Protein AF-A0A9R1B6C1-F1 (afdb_monomer_lite)

Organism: Triticum turgidum subsp. durum (NCBI:txid4567)

Radius of gyration: 16.7 Å; chains: 1; bounding box: 40×28×52 Å

Structure (mmCIF, N/CA/C/O backbone):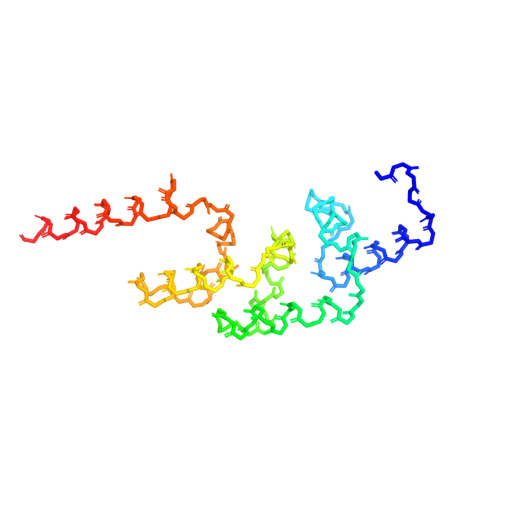
data_AF-A0A9R1B6C1-F1
#
_entry.id   AF-A0A9R1B6C1-F1
#
loop_
_atom_site.group_PDB
_atom_site.id
_atom_site.type_symbol
_atom_site.label_atom_id
_atom_site.label_alt_id
_atom_site.label_comp_id
_atom_site.label_asym_id
_atom_site.label_entity_id
_atom_site.label_seq_id
_atom_site.pdbx_PDB_ins_code
_atom_site.Cartn_x
_atom_site.Cartn_y
_atom_site.Cartn_z
_atom_site.occupancy
_atom_site.B_iso_or_equiv
_atom_site.auth_seq_id
_atom_site.auth_comp_id
_atom_site.auth_asym_id
_atom_site.auth_atom_id
_atom_site.pdbx_PDB_model_num
ATOM 1 N N . MET A 1 1 ? 4.476 11.757 -21.171 1.00 57.38 1 MET A N 1
ATOM 2 C CA . MET A 1 1 ? 4.770 10.398 -21.685 1.00 57.38 1 MET A CA 1
ATOM 3 C C . MET A 1 1 ? 5.200 10.391 -23.149 1.00 57.38 1 MET A C 1
ATOM 5 O O . MET A 1 1 ? 5.873 9.450 -23.530 1.00 57.38 1 MET A O 1
ATOM 9 N N . LEU A 1 2 ? 4.900 11.424 -23.948 1.00 59.62 2 LEU A N 1
ATOM 10 C CA . LEU A 1 2 ? 5.259 11.463 -25.376 1.00 59.62 2 LEU A CA 1
ATOM 11 C C . LEU A 1 2 ? 6.772 11.585 -25.663 1.00 59.62 2 LEU A C 1
ATOM 13 O O . LEU A 1 2 ? 7.191 11.365 -26.786 1.00 59.62 2 LEU A O 1
ATOM 17 N N . THR A 1 3 ? 7.594 11.888 -24.654 1.00 71.94 3 THR A N 1
ATOM 18 C CA . THR A 1 3 ? 9.061 12.008 -24.773 1.00 71.94 3 THR A CA 1
ATOM 19 C C . THR A 1 3 ? 9.823 10.784 -24.251 1.00 71.94 3 THR A C 1
ATOM 21 O O . THR A 1 3 ? 11.043 10.811 -24.128 1.00 71.94 3 THR A O 1
ATOM 24 N N . THR A 1 4 ? 9.124 9.717 -23.852 1.00 78.12 4 THR A N 1
ATOM 25 C CA . THR A 1 4 ? 9.755 8.543 -23.227 1.00 78.12 4 THR A CA 1
ATOM 26 C C . THR A 1 4 ? 10.234 7.552 -24.290 1.00 78.12 4 THR A C 1
ATOM 28 O O . THR A 1 4 ? 9.442 7.154 -25.137 1.00 78.12 4 THR A O 1
ATOM 31 N N . ASN A 1 5 ? 11.504 7.126 -24.218 1.00 86.69 5 ASN A N 1
ATOM 32 C CA . ASN A 1 5 ? 12.078 6.101 -25.105 1.00 86.69 5 ASN A CA 1
ATOM 33 C C . ASN A 1 5 ? 11.172 4.837 -25.140 1.00 86.69 5 ASN A C 1
ATOM 35 O O . ASN A 1 5 ? 10.792 4.352 -24.067 1.00 86.69 5 ASN A O 1
ATOM 39 N N . PRO A 1 6 ? 10.843 4.281 -26.326 1.00 89.25 6 PRO A N 1
ATOM 40 C CA . PRO A 1 6 ? 10.056 3.052 -26.470 1.00 89.25 6 PRO A CA 1
ATOM 41 C C . PRO A 1 6 ? 10.527 1.858 -25.623 1.00 89.25 6 PRO A C 1
ATOM 43 O O . PRO A 1 6 ? 9.694 1.115 -25.107 1.00 89.25 6 PRO A O 1
ATOM 46 N N . GLU A 1 7 ? 11.834 1.670 -25.429 1.00 90.25 7 GLU A N 1
ATOM 47 C CA . GLU A 1 7 ? 12.381 0.618 -24.557 1.00 90.25 7 GLU A CA 1
ATOM 48 C C . GLU A 1 7 ? 11.959 0.806 -23.106 1.00 90.25 7 GLU A C 1
ATOM 50 O O . GLU A 1 7 ? 11.525 -0.134 -22.441 1.00 90.25 7 GLU A O 1
ATOM 55 N N . ARG A 1 8 ? 11.999 2.051 -22.633 1.00 87.81 8 ARG A N 1
ATOM 56 C CA . ARG A 1 8 ? 11.548 2.403 -21.290 1.00 87.81 8 ARG A CA 1
ATOM 57 C C . ARG A 1 8 ? 10.048 2.195 -21.140 1.00 87.81 8 ARG A C 1
ATOM 59 O O . ARG A 1 8 ? 9.611 1.710 -20.103 1.00 87.81 8 ARG A O 1
ATOM 66 N N . VAL A 1 9 ? 9.260 2.495 -22.174 1.00 90.50 9 VAL A N 1
ATOM 67 C CA . VAL A 1 9 ? 7.821 2.188 -22.177 1.00 90.50 9 VAL A CA 1
ATOM 68 C C . VAL A 1 9 ? 7.587 0.678 -22.075 1.00 90.50 9 VAL A C 1
ATOM 70 O O . VAL A 1 9 ? 6.765 0.256 -21.265 1.00 90.50 9 VAL A O 1
ATOM 73 N N . ARG A 1 10 ? 8.337 -0.148 -22.818 1.00 92.44 10 ARG A N 1
ATOM 74 C CA . ARG A 1 10 ? 8.259 -1.617 -22.709 1.00 92.44 10 ARG A CA 1
ATOM 75 C C . ARG A 1 10 ? 8.619 -2.112 -21.307 1.00 92.44 10 ARG A C 1
ATOM 77 O O . ARG A 1 10 ? 7.887 -2.930 -20.757 1.00 92.44 10 ARG A O 1
ATOM 84 N N . ALA A 1 11 ? 9.679 -1.575 -20.704 1.00 92.38 11 ALA A N 1
ATOM 85 C CA . ALA A 1 11 ? 10.065 -1.909 -19.333 1.00 92.38 11 ALA A CA 1
ATOM 86 C C . ALA A 1 11 ? 8.979 -1.520 -18.314 1.00 92.38 11 ALA A C 1
ATOM 88 O O . ALA A 1 11 ? 8.653 -2.301 -17.422 1.00 92.38 11 ALA A O 1
ATOM 89 N N . MET A 1 12 ? 8.358 -0.347 -18.476 1.00 93.31 12 MET A N 1
ATOM 90 C CA . MET A 1 12 ? 7.240 0.091 -17.634 1.00 93.31 12 MET A CA 1
ATOM 91 C C . MET A 1 12 ? 6.022 -0.827 -17.770 1.00 93.31 12 MET A C 1
ATOM 93 O O . MET A 1 12 ? 5.393 -1.146 -16.765 1.00 93.31 12 MET A O 1
ATOM 97 N N . VAL A 1 13 ? 5.696 -1.254 -18.994 1.00 95.00 13 VAL A N 1
ATOM 98 C CA . VAL A 1 13 ? 4.609 -2.205 -19.265 1.00 95.00 13 VAL A CA 1
ATOM 99 C C . VAL A 1 13 ? 4.885 -3.539 -18.575 1.00 95.00 13 VAL A C 1
ATOM 101 O O . VAL A 1 13 ? 4.051 -3.984 -17.791 1.00 95.00 13 VAL A O 1
ATOM 104 N N . ALA A 1 14 ? 6.072 -4.119 -18.776 1.00 94.81 14 ALA A N 1
ATOM 105 C CA . ALA A 1 14 ? 6.458 -5.374 -18.132 1.00 94.81 14 ALA A CA 1
ATOM 106 C C . ALA A 1 14 ? 6.424 -5.261 -16.599 1.00 94.81 14 ALA A C 1
ATOM 108 O O . ALA A 1 14 ? 5.950 -6.158 -15.907 1.00 94.81 14 ALA A O 1
ATOM 109 N N . CYS A 1 15 ? 6.873 -4.131 -16.052 1.00 94.50 15 CYS A N 1
ATOM 110 C CA . CYS A 1 15 ? 6.829 -3.888 -14.619 1.00 94.50 15 CYS A CA 1
ATOM 111 C C . CYS A 1 15 ? 5.393 -3.766 -14.086 1.00 94.50 15 CYS A C 1
ATOM 113 O O . CYS A 1 15 ? 5.075 -4.382 -13.072 1.00 94.50 15 CYS A O 1
ATOM 115 N N . ALA A 1 16 ? 4.507 -3.041 -14.775 1.00 95.56 16 ALA A N 1
ATOM 116 C CA . ALA A 1 16 ? 3.096 -2.940 -14.401 1.00 95.56 16 ALA A CA 1
ATOM 117 C C . ALA A 1 16 ? 2.389 -4.309 -14.412 1.00 95.56 16 ALA A C 1
ATOM 119 O O . ALA A 1 16 ? 1.596 -4.598 -13.515 1.00 95.56 16 ALA A O 1
ATOM 120 N N . GLU A 1 17 ? 2.722 -5.171 -15.375 1.00 95.19 17 GLU A N 1
ATOM 121 C CA . GLU A 1 17 ? 2.221 -6.548 -15.436 1.00 95.19 17 GLU A CA 1
ATOM 122 C C . GLU A 1 17 ? 2.741 -7.399 -14.271 1.00 95.19 17 GLU A C 1
ATOM 124 O O . GLU A 1 17 ? 1.956 -8.113 -13.650 1.00 95.19 17 GLU A O 1
ATOM 129 N N . ARG A 1 18 ? 4.023 -7.265 -13.895 1.00 94.31 18 ARG A N 1
ATOM 130 C CA . ARG A 1 18 ? 4.589 -7.932 -12.705 1.00 94.31 18 ARG A CA 1
ATOM 131 C C . ARG A 1 18 ? 3.946 -7.483 -11.393 1.00 94.31 18 ARG A C 1
ATOM 133 O O . ARG A 1 18 ? 3.851 -8.278 -10.468 1.00 94.31 18 ARG A O 1
ATOM 140 N N . LEU A 1 19 ? 3.464 -6.241 -11.314 1.00 92.50 19 LEU A N 1
ATOM 141 C CA . LEU A 1 19 ? 2.647 -5.769 -10.185 1.00 92.50 19 LEU A CA 1
ATOM 142 C C . LEU A 1 19 ? 1.215 -6.347 -10.196 1.00 92.50 19 LEU A C 1
ATOM 144 O O . LEU A 1 19 ? 0.414 -6.023 -9.321 1.00 92.50 19 LEU A O 1
ATOM 148 N N . GLY A 1 20 ? 0.875 -7.184 -11.181 1.00 94.19 20 GLY A N 1
ATOM 149 C CA . GLY A 1 20 ? -0.412 -7.861 -11.303 1.00 94.19 20 GLY A CA 1
ATOM 150 C C . GLY A 1 20 ? -1.521 -7.008 -11.923 1.00 94.19 20 GLY A C 1
ATOM 151 O O . GLY A 1 20 ? -2.697 -7.350 -11.768 1.00 94.19 20 GLY A O 1
ATOM 152 N N . VAL A 1 21 ? -1.183 -5.892 -12.588 1.00 96.00 21 VAL A N 1
ATOM 153 C CA . VAL A 1 21 ? -2.158 -4.991 -13.225 1.00 96.00 21 VAL A CA 1
ATOM 154 C C . VAL A 1 21 ? -2.293 -5.332 -14.718 1.00 96.00 21 VAL A C 1
ATOM 156 O O . VAL A 1 21 ? -1.353 -5.089 -15.477 1.00 96.00 21 VAL A O 1
ATOM 159 N N . PRO A 1 22 ? -3.447 -5.852 -15.183 1.00 94.12 22 PRO A N 1
ATOM 160 C CA . PRO A 1 22 ? -3.643 -6.200 -16.592 1.00 94.12 22 PRO A CA 1
ATOM 161 C C . PRO A 1 22 ? -3.671 -4.967 -17.503 1.00 94.12 22 PRO A C 1
ATOM 163 O O . PRO A 1 22 ? -4.231 -3.937 -17.128 1.00 94.12 22 PRO A O 1
ATOM 166 N N . ARG A 1 23 ? -3.172 -5.092 -18.743 1.00 93.75 23 ARG A N 1
ATOM 167 C CA . ARG A 1 23 ? -3.146 -3.996 -19.740 1.00 93.75 23 ARG A CA 1
ATOM 168 C C . ARG A 1 23 ? -4.518 -3.383 -20.033 1.00 93.75 23 ARG A C 1
ATOM 170 O O . ARG A 1 23 ? -4.611 -2.182 -20.260 1.00 93.75 23 ARG A O 1
ATOM 177 N N . GLY A 1 24 ? -5.570 -4.203 -20.018 1.00 93.31 24 GLY A N 1
ATOM 178 C CA . GLY A 1 24 ? -6.950 -3.769 -20.261 1.00 93.31 24 GLY A CA 1
ATOM 179 C C . GLY A 1 24 ? -7.641 -3.125 -19.055 1.00 93.31 24 GLY A C 1
ATOM 180 O O . GLY A 1 24 ? -8.759 -2.637 -19.185 1.00 93.31 24 GLY A O 1
ATOM 181 N N . ALA A 1 25 ? -7.016 -3.117 -17.874 1.00 92.88 25 ALA A N 1
ATOM 182 C CA . ALA A 1 25 ? -7.624 -2.538 -16.683 1.00 92.88 25 ALA A CA 1
ATOM 183 C C . ALA A 1 25 ? -7.523 -1.005 -16.703 1.00 92.88 25 ALA A C 1
ATOM 185 O O . ALA A 1 25 ? -6.469 -0.447 -17.010 1.00 92.88 25 ALA A O 1
ATOM 186 N N . GLY A 1 26 ? -8.564 -0.306 -16.235 1.00 92.94 26 GLY A N 1
ATOM 187 C CA . GLY A 1 26 ? -8.508 1.153 -16.042 1.00 92.94 26 GLY A CA 1
ATOM 188 C C . GLY A 1 26 ? -7.357 1.601 -15.123 1.00 92.94 26 GLY A C 1
ATOM 189 O O . GLY A 1 26 ? -6.825 2.702 -15.261 1.00 92.94 26 GLY A O 1
ATOM 190 N N . MET A 1 27 ? -6.899 0.711 -14.235 1.00 94.88 27 MET A N 1
ATOM 191 C CA . MET A 1 27 ? -5.765 0.944 -13.338 1.00 94.88 27 MET A CA 1
ATOM 192 C C . MET A 1 27 ? -4.397 0.919 -14.042 1.00 94.88 27 MET A C 1
ATOM 194 O O . MET A 1 27 ? -3.410 1.403 -13.486 1.00 94.88 27 MET A O 1
ATOM 198 N N . PHE A 1 28 ? -4.309 0.408 -15.275 1.00 95.94 28 PHE A N 1
ATOM 199 C CA . PHE A 1 28 ? -3.036 0.206 -15.967 1.00 95.94 28 PHE A CA 1
ATOM 200 C C . PHE A 1 28 ? -2.267 1.512 -16.184 1.00 95.94 28 PHE A C 1
ATOM 202 O O . PHE A 1 28 ? -1.065 1.585 -15.930 1.00 95.94 28 PHE A O 1
ATOM 209 N N . ARG A 1 29 ? -2.962 2.602 -16.533 1.00 94.75 29 ARG A N 1
ATOM 210 C CA . ARG A 1 29 ? -2.346 3.936 -16.629 1.00 94.75 29 ARG A CA 1
ATOM 211 C C . ARG A 1 29 ? -1.711 4.372 -15.305 1.00 94.75 29 ARG A C 1
ATOM 213 O O . ARG A 1 29 ? -0.633 4.968 -15.314 1.00 94.75 29 ARG A O 1
ATOM 220 N N . HIS A 1 30 ? -2.362 4.101 -14.175 1.00 94.88 30 HIS A N 1
ATOM 221 C CA . HIS A 1 30 ? -1.825 4.438 -12.856 1.00 94.88 30 HIS A CA 1
ATOM 222 C C . HIS A 1 30 ? -0.614 3.574 -12.506 1.00 94.88 30 HIS A C 1
ATOM 224 O O . HIS A 1 30 ? 0.349 4.100 -11.953 1.00 94.88 30 HIS A O 1
ATOM 230 N N . ALA A 1 31 ? -0.620 2.295 -12.889 1.00 96.44 31 ALA A N 1
ATOM 231 C CA . ALA A 1 31 ? 0.533 1.411 -12.739 1.00 96.44 31 ALA A CA 1
ATOM 232 C C . ALA A 1 31 ? 1.736 1.918 -13.542 1.00 96.44 31 ALA A C 1
ATOM 234 O O . ALA A 1 31 ? 2.807 2.116 -12.971 1.00 96.44 31 ALA A O 1
ATOM 235 N N . LEU A 1 32 ? 1.540 2.259 -14.822 1.00 95.31 32 LEU A N 1
ATOM 236 C CA . LEU A 1 32 ? 2.588 2.854 -15.656 1.00 95.31 32 LEU A CA 1
ATOM 237 C C . LEU A 1 32 ? 3.154 4.130 -15.023 1.00 95.31 32 LEU A C 1
ATOM 239 O O . LEU A 1 32 ? 4.366 4.310 -14.961 1.00 95.31 32 LEU A O 1
ATOM 243 N N . GLN A 1 33 ? 2.294 5.017 -14.514 1.00 93.25 33 GLN A N 1
ATOM 244 C CA . GLN A 1 33 ? 2.742 6.233 -13.831 1.00 93.25 33 GLN A CA 1
ATOM 245 C C . GLN A 1 33 ? 3.475 5.957 -12.511 1.00 93.25 33 GLN A C 1
ATOM 247 O O . GLN A 1 33 ? 4.363 6.727 -12.150 1.00 93.25 33 GLN A O 1
ATOM 252 N N . ALA A 1 34 ? 3.096 4.908 -11.780 1.00 94.94 34 ALA A N 1
ATOM 253 C CA . ALA A 1 34 ? 3.727 4.525 -10.522 1.00 94.94 34 ALA A CA 1
ATOM 254 C C . ALA A 1 34 ? 5.168 4.051 -10.718 1.00 94.94 34 ALA A C 1
ATOM 256 O O . ALA A 1 34 ? 6.041 4.423 -9.935 1.00 94.94 34 ALA A O 1
ATOM 257 N N . VAL A 1 35 ? 5.417 3.296 -11.788 1.00 95.12 35 VAL A N 1
ATOM 258 C CA . VAL A 1 35 ? 6.728 2.694 -12.070 1.00 95.12 35 VAL A CA 1
ATOM 259 C C . VAL A 1 35 ? 7.592 3.534 -13.006 1.00 95.12 35 VAL A C 1
ATOM 261 O O . VAL A 1 35 ? 8.785 3.283 -13.115 1.00 95.12 35 VAL A O 1
ATOM 264 N N . ALA A 1 36 ? 7.022 4.564 -13.646 1.00 91.06 36 ALA A N 1
ATOM 265 C CA . ALA A 1 36 ? 7.673 5.336 -14.703 1.00 91.06 36 ALA A CA 1
ATOM 266 C C . ALA A 1 36 ? 9.098 5.791 -14.370 1.00 91.06 36 ALA A C 1
ATOM 268 O O . ALA A 1 36 ? 9.916 5.848 -15.273 1.00 91.06 36 ALA A O 1
ATOM 269 N N . PHE A 1 37 ? 9.400 6.134 -13.116 1.00 84.94 37 PHE A N 1
ATOM 270 C CA . PHE A 1 37 ? 10.695 6.690 -12.696 1.00 84.94 37 PHE A CA 1
ATOM 271 C C . PHE A 1 37 ? 11.399 5.856 -11.617 1.00 84.94 37 PHE A C 1
ATOM 273 O O . PHE A 1 37 ? 12.274 6.365 -10.914 1.00 84.94 37 PHE A O 1
ATOM 280 N N . LEU A 1 38 ? 11.005 4.593 -11.457 1.00 90.19 38 LEU A N 1
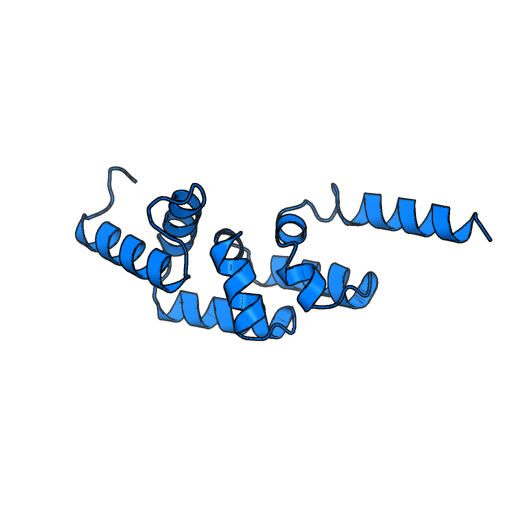ATOM 281 C CA . LEU A 1 38 ? 11.588 3.688 -10.474 1.00 90.19 38 LEU A CA 1
ATOM 282 C C . LEU A 1 38 ? 12.383 2.592 -11.183 1.00 90.19 38 LEU A C 1
ATOM 284 O O . LEU A 1 38 ? 11.949 2.067 -12.204 1.00 90.19 38 LEU A O 1
ATOM 288 N N . THR A 1 39 ? 13.550 2.266 -10.633 1.00 91.88 39 THR A N 1
ATOM 289 C CA . THR A 1 39 ? 14.281 1.047 -10.998 1.00 91.88 39 THR A CA 1
ATOM 290 C C . THR A 1 39 ? 13.663 -0.145 -10.269 1.00 91.88 39 THR A C 1
ATOM 292 O O . THR A 1 39 ? 12.912 0.046 -9.307 1.00 91.88 39 THR A O 1
ATOM 295 N N . GLU A 1 40 ? 13.971 -1.367 -10.694 1.00 90.25 40 GLU A N 1
ATOM 296 C CA . GLU A 1 40 ? 13.435 -2.572 -10.051 1.00 90.25 40 GLU A CA 1
ATOM 297 C C . GLU A 1 40 ? 13.836 -2.652 -8.572 1.00 90.25 40 GLU A C 1
ATOM 299 O O . GLU A 1 40 ? 12.990 -2.932 -7.723 1.00 90.25 40 GLU A O 1
ATOM 304 N N . GLU A 1 41 ? 15.063 -2.254 -8.231 1.00 94.19 41 GLU A N 1
ATOM 305 C CA . GLU A 1 41 ? 15.562 -2.210 -6.851 1.00 94.19 41 GLU A CA 1
ATOM 306 C C . GLU A 1 41 ? 14.787 -1.188 -6.014 1.00 94.19 41 GLU A C 1
ATOM 308 O O . GLU A 1 41 ? 14.430 -1.444 -4.865 1.00 94.19 41 GLU A O 1
ATOM 313 N N . LYS A 1 42 ? 14.468 -0.020 -6.594 1.00 95.12 42 LYS A N 1
ATOM 314 C CA . LYS A 1 42 ? 13.649 0.996 -5.916 1.00 95.12 42 LYS A CA 1
ATOM 315 C C . LYS A 1 42 ? 12.220 0.519 -5.703 1.00 95.12 42 LYS A C 1
ATOM 317 O O . LYS A 1 42 ? 11.606 0.918 -4.716 1.00 95.12 42 LYS A O 1
ATOM 322 N N . ILE A 1 43 ? 11.677 -0.277 -6.621 1.00 94.38 43 ILE A N 1
ATOM 323 C CA . ILE A 1 43 ? 10.348 -0.868 -6.463 1.00 94.38 43 ILE A CA 1
ATOM 324 C C . ILE A 1 43 ? 10.389 -1.895 -5.336 1.00 94.38 43 ILE A C 1
ATOM 326 O O . ILE A 1 43 ? 9.624 -1.739 -4.391 1.00 94.38 43 ILE A O 1
ATOM 330 N N . ALA A 1 44 ? 11.319 -2.852 -5.373 1.00 94.81 44 ALA A N 1
ATOM 331 C CA . ALA A 1 44 ? 11.488 -3.861 -4.326 1.00 94.81 44 ALA A CA 1
ATOM 332 C C . ALA A 1 44 ? 11.652 -3.222 -2.936 1.00 94.81 44 ALA A C 1
ATOM 334 O O . ALA A 1 44 ? 10.871 -3.496 -2.031 1.00 94.81 44 ALA A O 1
ATOM 335 N N . ALA A 1 45 ? 12.549 -2.240 -2.799 1.00 96.94 45 ALA A N 1
ATOM 336 C CA . ALA A 1 45 ? 12.755 -1.536 -1.533 1.00 96.94 45 ALA A CA 1
ATOM 337 C C . ALA A 1 45 ? 11.506 -0.776 -1.040 1.00 96.94 45 ALA A C 1
ATOM 339 O O . ALA A 1 45 ? 11.299 -0.624 0.167 1.00 96.94 45 ALA A O 1
ATOM 340 N N . ARG A 1 46 ? 10.666 -0.259 -1.950 1.00 96.12 46 ARG A N 1
ATOM 341 C CA . ARG A 1 46 ? 9.387 0.375 -1.580 1.00 96.12 46 ARG A CA 1
ATOM 342 C C . ARG A 1 46 ? 8.334 -0.658 -1.188 1.00 96.12 46 ARG A C 1
ATOM 344 O O . ARG A 1 46 ? 7.547 -0.369 -0.293 1.00 96.12 46 ARG A O 1
ATOM 351 N N . LEU A 1 47 ? 8.325 -1.826 -1.827 1.00 95.81 47 LEU A N 1
ATOM 352 C CA . LEU A 1 47 ? 7.438 -2.934 -1.479 1.00 95.81 47 LEU A CA 1
ATOM 353 C C . LEU A 1 47 ? 7.748 -3.483 -0.092 1.00 95.81 47 LEU A C 1
ATOM 355 O O . LEU A 1 47 ? 6.843 -3.550 0.735 1.00 95.81 47 LEU A O 1
ATOM 359 N N . ASP A 1 48 ? 9.016 -3.762 0.194 1.00 97.69 48 ASP A N 1
ATOM 360 C CA . ASP A 1 48 ? 9.443 -4.223 1.516 1.00 97.69 48 ASP A CA 1
ATOM 361 C C . ASP A 1 48 ? 9.097 -3.197 2.592 1.00 97.69 48 ASP A C 1
ATOM 363 O O . ASP A 1 48 ? 8.553 -3.532 3.644 1.00 97.69 48 ASP A O 1
ATOM 367 N N . TYR A 1 49 ? 9.332 -1.914 2.305 1.00 98.19 49 TYR A N 1
ATOM 368 C CA . TYR A 1 49 ? 8.952 -0.849 3.221 1.00 98.19 49 TYR A CA 1
ATOM 369 C C . TYR A 1 49 ? 7.438 -0.809 3.479 1.00 98.19 49 TYR A C 1
ATOM 371 O O . TYR A 1 49 ? 7.030 -0.659 4.628 1.00 98.19 49 TYR A O 1
ATOM 379 N N . LEU A 1 50 ? 6.604 -0.949 2.443 1.00 97.50 50 LEU A N 1
ATOM 380 C CA . LEU A 1 50 ? 5.145 -0.987 2.584 1.00 97.50 50 LEU A CA 1
ATOM 381 C C . LEU A 1 50 ? 4.691 -2.179 3.426 1.00 97.50 50 LEU A C 1
ATOM 383 O O . LEU A 1 50 ? 3.929 -1.984 4.371 1.00 97.50 50 LEU A O 1
ATOM 387 N N . LYS A 1 51 ? 5.193 -3.379 3.117 1.00 98.12 51 LYS A N 1
ATOM 388 C CA . LYS A 1 51 ? 4.885 -4.605 3.862 1.00 98.12 51 LYS A CA 1
ATOM 389 C C . LYS A 1 51 ? 5.209 -4.446 5.342 1.00 98.12 51 LYS A C 1
ATOM 391 O O . LYS A 1 51 ? 4.336 -4.645 6.177 1.00 98.12 51 LYS A O 1
ATOM 396 N N . ASN A 1 52 ? 6.418 -3.981 5.655 1.00 98.25 52 ASN A N 1
ATOM 397 C CA . ASN A 1 52 ? 6.857 -3.786 7.036 1.00 98.25 52 ASN A CA 1
ATOM 398 C C . ASN A 1 52 ? 6.073 -2.680 7.753 1.00 98.25 52 ASN A C 1
ATOM 400 O O . ASN A 1 52 ? 5.764 -2.807 8.931 1.00 98.25 52 ASN A O 1
ATOM 404 N N . THR A 1 53 ? 5.736 -1.594 7.051 1.00 98.25 53 THR A N 1
ATOM 405 C CA . THR A 1 53 ? 5.037 -0.445 7.648 1.00 98.25 53 THR A CA 1
ATOM 406 C C . THR A 1 53 ? 3.591 -0.773 8.002 1.00 98.25 53 THR A C 1
ATOM 408 O O . THR A 1 53 ? 3.098 -0.275 9.008 1.00 98.25 53 THR A O 1
ATOM 411 N N . PHE A 1 54 ? 2.902 -1.573 7.185 1.00 97.81 54 PHE A N 1
ATOM 412 C CA . PHE A 1 54 ? 1.487 -1.905 7.386 1.00 97.81 54 PHE A CA 1
ATOM 413 C C . PHE A 1 54 ? 1.254 -3.314 7.941 1.00 97.81 54 PHE A C 1
ATOM 415 O O . PHE A 1 54 ? 0.109 -3.656 8.209 1.00 97.81 54 PHE A O 1
ATOM 422 N N . GLY A 1 55 ? 2.302 -4.125 8.108 1.00 97.44 55 GLY A N 1
ATOM 423 C CA . GLY A 1 55 ? 2.179 -5.516 8.546 1.00 97.44 55 GLY A CA 1
ATOM 424 C C . GLY A 1 55 ? 1.532 -6.429 7.501 1.00 97.44 55 GLY A C 1
ATOM 425 O O . GLY A 1 55 ? 0.855 -7.382 7.866 1.00 97.44 55 GLY A O 1
ATOM 426 N N . TRP A 1 56 ? 1.696 -6.131 6.208 1.00 98.06 56 TRP A N 1
ATOM 427 C CA . TRP A 1 56 ? 1.088 -6.923 5.136 1.00 98.06 56 TRP A CA 1
ATOM 428 C C . TRP A 1 56 ? 1.911 -8.154 4.763 1.00 98.06 56 TRP A C 1
ATOM 430 O O . TRP A 1 56 ? 3.120 -8.080 4.526 1.00 98.06 56 TRP A O 1
ATOM 440 N N . SER A 1 57 ? 1.202 -9.262 4.573 1.00 97.81 57 SER A N 1
ATOM 441 C CA . SER A 1 57 ? 1.648 -10.421 3.804 1.00 97.81 57 SER A CA 1
ATOM 442 C C . SER A 1 57 ? 1.862 -10.079 2.322 1.00 97.81 57 SER A C 1
ATOM 444 O O . SER A 1 57 ? 1.405 -9.051 1.811 1.00 97.81 57 SER A O 1
ATOM 446 N N . ASP A 1 58 ? 2.522 -10.976 1.585 1.00 96.38 58 ASP A N 1
ATOM 447 C CA . ASP A 1 58 ? 2.688 -10.837 0.132 1.00 96.38 58 ASP A CA 1
ATOM 448 C C . ASP A 1 58 ? 1.352 -10.794 -0.622 1.00 96.38 58 ASP A C 1
ATOM 450 O O . ASP A 1 58 ? 1.198 -10.033 -1.581 1.00 96.38 58 ASP A O 1
ATOM 454 N N . ALA A 1 59 ? 0.361 -11.562 -0.163 1.00 97.00 59 ALA A N 1
ATOM 455 C CA . ALA A 1 59 ? -0.973 -11.573 -0.754 1.00 97.00 59 ALA A CA 1
ATOM 456 C C . ALA A 1 59 ? -1.674 -10.215 -0.585 1.00 97.00 59 ALA A C 1
ATOM 458 O O . ALA A 1 59 ? -2.212 -9.664 -1.546 1.00 97.00 59 ALA A O 1
ATOM 459 N N . GLU A 1 60 ? -1.619 -9.634 0.613 1.00 98.06 60 GLU A N 1
ATOM 460 C CA . GLU A 1 60 ? -2.212 -8.325 0.905 1.00 98.06 60 GLU A CA 1
ATOM 461 C C . GLU A 1 60 ? -1.506 -7.195 0.154 1.00 98.06 60 GLU A C 1
ATOM 463 O O . GLU A 1 60 ? -2.166 -6.350 -0.457 1.00 98.06 60 GLU A O 1
ATOM 468 N N . ALA A 1 61 ? -0.171 -7.209 0.117 1.00 97.06 61 ALA A N 1
ATOM 469 C CA . ALA A 1 61 ? 0.595 -6.252 -0.672 1.00 97.06 61 ALA A CA 1
ATOM 470 C C . ALA A 1 61 ? 0.229 -6.344 -2.163 1.00 97.06 61 ALA A C 1
ATOM 472 O O . ALA A 1 61 ? 0.024 -5.316 -2.812 1.00 97.06 61 ALA A O 1
ATOM 473 N N . SER A 1 62 ? 0.062 -7.558 -2.699 1.00 95.94 62 SER A N 1
ATOM 474 C CA . SER A 1 62 ? -0.381 -7.771 -4.080 1.00 95.94 62 SER A CA 1
ATOM 475 C C . SER A 1 62 ? -1.748 -7.133 -4.354 1.00 95.94 62 SER A C 1
ATOM 477 O O . SER A 1 62 ? -1.905 -6.424 -5.350 1.00 95.94 62 SER A O 1
ATOM 479 N N . ILE A 1 63 ? -2.726 -7.293 -3.453 1.00 97.06 63 ILE A N 1
ATOM 480 C CA . ILE A 1 63 ? -4.052 -6.663 -3.587 1.00 97.06 63 ILE A CA 1
ATOM 481 C C . ILE A 1 63 ? -3.915 -5.143 -3.718 1.00 97.06 63 ILE A C 1
ATOM 483 O O . ILE A 1 63 ? -4.486 -4.544 -4.638 1.00 97.06 63 ILE A O 1
ATOM 487 N N . VAL A 1 64 ? -3.118 -4.521 -2.846 1.00 97.69 64 VAL A N 1
ATOM 488 C CA . VAL A 1 64 ? -2.908 -3.067 -2.844 1.00 97.69 64 VAL A CA 1
ATOM 489 C C . VAL A 1 64 ? -2.237 -2.601 -4.133 1.00 97.69 64 VAL A C 1
ATOM 491 O O . VAL A 1 64 ? -2.658 -1.602 -4.709 1.00 97.69 64 VAL A O 1
ATOM 494 N N . LEU A 1 65 ? -1.226 -3.309 -4.634 1.00 95.69 65 LEU A N 1
ATOM 495 C CA . LEU A 1 65 ? -0.524 -2.915 -5.863 1.00 95.69 65 LEU A CA 1
ATOM 496 C C . LEU A 1 65 ? -1.410 -3.030 -7.098 1.00 95.69 65 LEU A C 1
ATOM 498 O O . LEU A 1 65 ? -1.348 -2.176 -7.984 1.00 95.69 65 LEU A O 1
ATOM 502 N N . ARG A 1 66 ? -2.271 -4.049 -7.133 1.00 95.62 66 ARG A N 1
ATOM 503 C CA . ARG A 1 66 ? -3.197 -4.281 -8.244 1.00 95.62 66 ARG A CA 1
ATOM 504 C C . ARG A 1 66 ? -4.291 -3.222 -8.332 1.00 95.62 66 ARG A C 1
ATOM 506 O O . ARG A 1 66 ? -4.736 -2.877 -9.425 1.00 95.62 66 ARG A O 1
ATOM 513 N N . THR A 1 67 ? -4.726 -2.707 -7.186 1.00 95.69 67 THR A N 1
ATOM 514 C CA . THR A 1 67 ? -5.891 -1.815 -7.078 1.00 95.69 67 THR A CA 1
ATOM 515 C C . THR A 1 67 ? -5.518 -0.358 -6.788 1.00 95.69 67 THR A C 1
ATOM 517 O O . THR A 1 67 ? -6.302 0.545 -7.068 1.00 95.69 67 THR A O 1
ATOM 520 N N . TYR A 1 68 ? -4.315 -0.098 -6.276 1.00 96.69 68 TYR A N 1
ATOM 521 C CA . TYR A 1 68 ? -3.790 1.234 -5.986 1.00 96.69 68 TYR A CA 1
ATOM 522 C C . TYR A 1 68 ? -2.253 1.303 -6.141 1.00 96.69 68 TYR A C 1
ATOM 524 O O . TYR A 1 68 ? -1.528 1.624 -5.195 1.00 96.69 68 TYR A O 1
ATOM 532 N N . PRO A 1 69 ? -1.714 1.103 -7.360 1.00 95.94 69 PRO A N 1
ATOM 533 C CA . PRO A 1 69 ? -0.270 1.127 -7.617 1.00 95.94 69 PRO A CA 1
ATOM 534 C C . PRO A 1 69 ? 0.380 2.479 -7.285 1.00 95.94 69 PRO A C 1
ATOM 536 O O . PRO A 1 69 ? 1.566 2.550 -6.967 1.00 95.94 69 PRO A O 1
ATOM 539 N N . SER A 1 70 ? -0.397 3.569 -7.284 1.00 95.25 70 SER A N 1
ATOM 540 C CA . SER A 1 70 ? 0.060 4.897 -6.856 1.00 95.25 70 SER A CA 1
ATOM 541 C C . SER A 1 70 ? 0.568 4.937 -5.408 1.00 95.25 70 SER A C 1
ATOM 543 O O . SER A 1 70 ? 1.268 5.890 -5.059 1.00 95.25 70 SER A O 1
ATOM 545 N N . VAL A 1 71 ? 0.283 3.925 -4.574 1.00 96.50 71 VAL A N 1
ATOM 546 C CA . VAL A 1 71 ? 0.893 3.788 -3.241 1.00 96.50 71 VAL A CA 1
ATOM 547 C C . VAL A 1 71 ? 2.420 3.805 -3.313 1.00 96.50 71 VAL A C 1
ATOM 549 O O . VAL A 1 71 ? 3.061 4.443 -2.479 1.00 96.50 71 VAL A O 1
ATOM 552 N N . LEU A 1 72 ? 2.995 3.230 -4.378 1.00 95.75 72 LEU A N 1
ATOM 553 C CA . LEU A 1 72 ? 4.435 3.210 -4.616 1.00 95.75 72 LEU A CA 1
ATOM 554 C C . LEU A 1 72 ? 5.021 4.605 -4.769 1.00 95.75 72 LEU A C 1
ATOM 556 O O . LEU A 1 72 ? 6.226 4.742 -4.659 1.00 95.75 72 LEU A O 1
ATOM 560 N N . ARG A 1 73 ? 4.225 5.647 -5.030 1.00 93.62 73 ARG A N 1
ATOM 561 C CA . ARG A 1 73 ? 4.716 7.022 -5.203 1.00 93.62 73 ARG A CA 1
ATOM 562 C C . ARG A 1 73 ? 4.734 7.831 -3.909 1.00 93.62 73 ARG A C 1
ATOM 564 O O . ARG A 1 73 ? 5.310 8.916 -3.909 1.00 93.62 73 ARG A O 1
ATOM 571 N N . LYS A 1 74 ? 4.116 7.345 -2.830 1.00 94.56 74 LYS A N 1
ATOM 572 C CA . LYS A 1 74 ? 4.084 8.058 -1.547 1.00 94.56 74 LYS A CA 1
ATOM 573 C C . LYS A 1 74 ? 5.472 8.089 -0.906 1.00 94.56 74 LYS A C 1
ATOM 575 O O . LYS A 1 74 ? 6.280 7.182 -1.106 1.00 94.56 74 LYS A O 1
ATOM 580 N N . SER A 1 75 ? 5.754 9.150 -0.152 1.00 95.31 75 SER A N 1
ATOM 581 C CA . SER A 1 75 ? 6.967 9.216 0.665 1.00 95.31 75 SER A CA 1
ATOM 582 C C . SER A 1 75 ? 6.881 8.216 1.819 1.00 95.31 75 SER A C 1
ATOM 584 O O . SER A 1 75 ? 5.786 7.885 2.280 1.00 95.31 75 SER A O 1
ATOM 586 N N . LYS A 1 76 ? 8.042 7.759 2.305 1.00 97.06 76 LYS A N 1
ATOM 587 C CA . LYS A 1 76 ? 8.124 6.876 3.477 1.00 97.06 76 LYS A CA 1
ATOM 588 C C . LYS A 1 76 ? 7.432 7.500 4.692 1.00 97.06 76 LYS A C 1
ATOM 590 O O . LYS A 1 76 ? 6.582 6.869 5.300 1.00 97.06 76 LYS A O 1
ATOM 595 N N . GLU A 1 77 ? 7.704 8.775 4.953 1.00 97.31 77 GLU A N 1
ATOM 596 C CA . GLU A 1 77 ? 7.064 9.545 6.024 1.00 97.31 77 GLU A CA 1
ATOM 597 C C . GLU A 1 77 ? 5.531 9.575 5.902 1.00 97.31 77 GLU A C 1
ATOM 599 O O . GLU A 1 77 ? 4.826 9.280 6.862 1.00 97.31 77 GLU A O 1
ATOM 604 N N . SER A 1 78 ? 4.992 9.829 4.700 1.00 96.44 78 SER A N 1
ATOM 605 C CA . SER A 1 78 ? 3.537 9.838 4.498 1.00 96.44 78 SER A CA 1
ATOM 606 C C . SER A 1 78 ? 2.901 8.471 4.751 1.00 96.44 78 SER A C 1
ATOM 608 O O . SER A 1 78 ? 1.777 8.403 5.246 1.00 96.44 78 SER A O 1
ATOM 610 N N . LEU A 1 79 ? 3.588 7.386 4.390 1.00 97.62 79 LEU A N 1
ATOM 611 C CA . LEU A 1 79 ? 3.128 6.021 4.645 1.00 97.62 79 LEU A CA 1
ATOM 612 C C . LEU A 1 79 ? 3.191 5.683 6.135 1.00 97.62 79 LEU A C 1
ATOM 614 O O . LEU A 1 79 ? 2.229 5.126 6.657 1.00 97.62 79 LEU A O 1
ATOM 618 N N . LYS A 1 80 ? 4.269 6.085 6.816 1.00 98.06 80 LYS A N 1
ATOM 619 C CA . LYS A 1 80 ? 4.443 5.902 8.257 1.00 98.06 80 LYS A CA 1
ATOM 620 C C . LYS A 1 80 ? 3.318 6.571 9.047 1.00 98.06 80 LYS A C 1
ATOM 622 O O . LYS A 1 80 ? 2.607 5.873 9.757 1.00 98.06 80 LYS A O 1
ATOM 627 N N . HIS A 1 81 ? 3.061 7.863 8.822 1.00 97.50 81 HIS A N 1
ATOM 628 C CA . HIS A 1 81 ? 1.980 8.584 9.516 1.00 97.50 81 HIS A CA 1
ATOM 629 C C . HIS A 1 81 ? 0.594 7.971 9.262 1.00 97.50 81 HIS A C 1
ATOM 631 O O . HIS A 1 81 ? -0.279 7.988 10.127 1.00 97.50 81 HIS A O 1
ATOM 637 N N . ARG A 1 82 ? 0.365 7.421 8.062 1.00 97.75 82 ARG A N 1
ATOM 638 C CA . ARG A 1 82 ? -0.886 6.720 7.738 1.00 97.75 82 ARG A CA 1
ATOM 639 C C . ARG A 1 82 ? -1.013 5.404 8.481 1.00 97.75 82 ARG A C 1
ATOM 641 O O . ARG A 1 82 ? -2.118 5.087 8.902 1.00 97.75 82 ARG A O 1
ATOM 648 N N . SER A 1 83 ? 0.074 4.649 8.598 1.00 97.94 83 SER A N 1
ATOM 649 C CA . SER A 1 83 ? 0.078 3.399 9.352 1.00 97.94 83 SER A CA 1
ATOM 650 C C . SER A 1 83 ? -0.128 3.656 10.840 1.00 97.94 83 SER A C 1
ATOM 652 O O . SER A 1 83 ? -1.053 3.098 11.413 1.00 97.94 83 SER A O 1
ATOM 654 N N . GLU A 1 84 ? 0.619 4.588 11.436 1.00 98.25 84 GLU A N 1
ATOM 655 C CA . GLU A 1 84 ? 0.463 4.956 12.851 1.00 98.25 84 GLU A CA 1
ATOM 656 C C . GLU A 1 84 ? -0.979 5.354 13.178 1.00 98.25 84 GLU A C 1
ATOM 658 O O . GLU A 1 84 ? -1.544 4.912 14.172 1.00 98.25 84 GLU A O 1
ATOM 663 N N . PHE A 1 85 ? -1.620 6.124 12.301 1.00 98.44 85 PHE A N 1
ATOM 664 C CA . PHE A 1 85 ? -3.022 6.468 12.484 1.00 98.44 85 PHE A CA 1
ATOM 665 C C . PHE A 1 85 ? -3.961 5.270 12.271 1.00 98.44 85 PHE A C 1
ATOM 667 O O . PHE A 1 85 ? -4.744 4.933 13.148 1.00 98.44 85 PHE A O 1
ATOM 674 N N . LEU A 1 86 ? -3.924 4.624 11.101 1.00 98.19 86 LEU A N 1
ATOM 675 C CA . LEU A 1 86 ? -4.919 3.608 10.736 1.00 98.19 86 LEU A CA 1
ATOM 676 C C . LEU A 1 86 ? -4.766 2.312 11.538 1.00 98.19 86 LEU A C 1
ATOM 678 O O . LEU A 1 86 ? -5.772 1.707 11.891 1.00 98.19 86 LEU A O 1
ATOM 682 N N . VAL A 1 87 ? -3.532 1.889 11.798 1.00 97.75 87 VAL A N 1
ATOM 683 C CA . VAL A 1 87 ? -3.223 0.653 12.519 1.00 97.75 87 VAL A CA 1
ATOM 684 C C . VAL A 1 87 ? -3.169 0.933 14.014 1.00 97.75 87 VAL A C 1
ATOM 686 O O . VAL A 1 87 ? -3.938 0.339 14.759 1.00 97.75 87 VAL A O 1
ATOM 689 N N . SER A 1 88 ? -2.316 1.857 14.466 1.00 97.06 88 SER A N 1
ATOM 690 C CA . SER A 1 88 ? -2.075 2.025 15.906 1.00 97.06 88 SER A CA 1
ATOM 691 C C . SER A 1 88 ? -3.161 2.832 16.623 1.00 97.06 88 SER A C 1
ATOM 693 O O . SER A 1 88 ? -3.564 2.454 17.716 1.00 97.06 88 SER A O 1
ATOM 695 N N . GLU A 1 89 ? -3.640 3.939 16.045 1.00 97.31 89 GLU A N 1
ATOM 696 C CA . GLU A 1 89 ? -4.630 4.805 16.709 1.00 97.31 89 GLU A CA 1
ATOM 697 C C . GLU A 1 89 ? -6.078 4.343 16.487 1.00 97.31 89 GLU A C 1
ATOM 699 O O . GLU A 1 89 ? -6.882 4.341 17.419 1.00 97.31 89 GLU A O 1
ATOM 704 N N . VAL A 1 90 ? -6.430 3.977 15.252 1.00 97.12 90 VAL A N 1
ATOM 705 C CA . VAL A 1 90 ? -7.786 3.521 14.900 1.00 97.12 90 VAL A CA 1
ATOM 706 C C . VAL A 1 90 ? -7.969 2.025 15.185 1.00 97.12 90 VAL A C 1
ATOM 708 O O . VAL A 1 90 ? -9.096 1.593 15.416 1.00 97.12 90 VAL A O 1
ATOM 711 N N . GLY A 1 91 ? -6.892 1.231 15.176 1.00 97.25 91 GLY A N 1
ATOM 712 C CA . GLY A 1 91 ? -6.963 -0.212 15.424 1.00 97.25 91 GLY A CA 1
ATOM 713 C C . GLY A 1 91 ? -7.449 -1.031 14.225 1.00 97.25 91 GL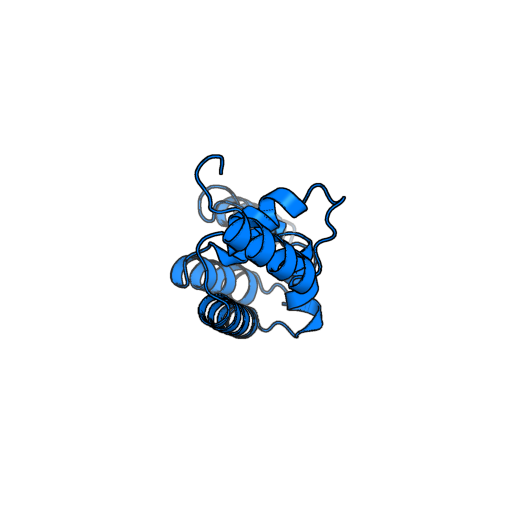Y A C 1
ATOM 714 O O . GLY A 1 91 ? -8.072 -2.073 14.416 1.00 97.25 91 GLY A O 1
ATOM 715 N N . LEU A 1 92 ? -7.249 -0.564 12.985 1.00 97.75 92 LEU A N 1
ATOM 716 C CA . LEU A 1 92 ? -7.646 -1.337 11.805 1.00 97.75 92 LEU A CA 1
ATOM 717 C C . LEU A 1 92 ? -6.658 -2.469 11.525 1.00 97.75 92 LEU A C 1
ATOM 719 O O . LEU A 1 92 ? -5.454 -2.248 11.407 1.00 97.75 92 LEU A O 1
ATOM 723 N N . GLU A 1 93 ? -7.209 -3.655 11.283 1.00 98.12 93 GLU A N 1
ATOM 724 C CA . GLU A 1 93 ? -6.449 -4.821 10.839 1.00 98.12 93 GLU A CA 1
ATOM 725 C C . GLU A 1 93 ? -5.713 -4.556 9.507 1.00 98.12 93 GLU A C 1
ATOM 727 O O . GLU A 1 93 ? -6.322 -4.022 8.566 1.00 98.12 93 GLU A O 1
ATOM 732 N N . PRO A 1 94 ? -4.444 -4.988 9.354 1.00 97.31 94 PRO A N 1
ATOM 733 C CA . PRO A 1 94 ? -3.688 -4.874 8.103 1.00 97.31 94 PRO A CA 1
ATOM 734 C C . PRO A 1 94 ? -4.466 -5.350 6.871 1.00 97.31 94 PRO A C 1
ATOM 736 O O . PRO A 1 94 ? -4.557 -4.626 5.869 1.00 97.31 94 PRO A O 1
ATOM 739 N N . ALA A 1 95 ? -5.116 -6.513 6.978 1.00 98.00 95 ALA A N 1
ATOM 740 C CA . ALA A 1 95 ? -5.957 -7.095 5.936 1.00 98.00 95 ALA A CA 1
ATOM 741 C C . ALA A 1 95 ? -7.107 -6.168 5.529 1.00 98.00 95 ALA A C 1
ATOM 743 O O . ALA A 1 95 ? -7.408 -6.010 4.340 1.00 98.00 95 ALA A O 1
ATOM 744 N N . TYR A 1 96 ? -7.748 -5.518 6.503 1.00 98.38 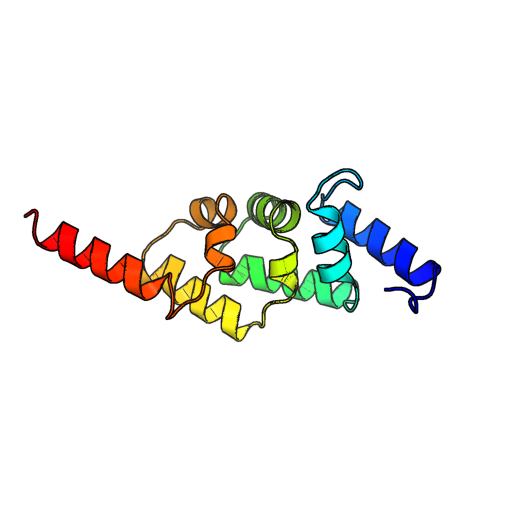96 TYR A N 1
ATOM 745 C CA . TYR A 1 96 ? -8.856 -4.599 6.256 1.00 98.38 96 TYR A CA 1
ATOM 746 C C . TYR A 1 96 ? -8.404 -3.391 5.428 1.00 98.38 96 TYR A C 1
ATOM 748 O O . TYR A 1 96 ? -9.114 -2.978 4.503 1.00 98.38 96 TYR A O 1
ATOM 756 N N . ILE A 1 97 ? -7.215 -2.856 5.728 1.00 98.12 97 ILE A N 1
ATOM 757 C CA . ILE A 1 97 ? -6.606 -1.743 4.990 1.00 98.12 97 ILE A CA 1
ATOM 758 C C . ILE A 1 97 ? -6.220 -2.189 3.574 1.00 98.12 97 ILE A C 1
ATOM 760 O O . ILE A 1 97 ? -6.507 -1.467 2.616 1.00 98.12 97 ILE A O 1
ATOM 764 N N . ALA A 1 98 ? -5.632 -3.381 3.421 1.00 98.06 98 ALA A N 1
ATOM 765 C CA . ALA A 1 98 ? -5.210 -3.913 2.124 1.00 98.06 98 ALA A CA 1
ATOM 766 C C . ALA A 1 98 ? -6.375 -4.041 1.132 1.00 98.06 98 ALA A C 1
ATOM 768 O O . ALA A 1 98 ? -6.252 -3.671 -0.035 1.00 98.06 98 ALA A O 1
ATOM 769 N N . HIS A 1 99 ? -7.538 -4.485 1.617 1.00 97.88 99 HIS A N 1
ATOM 770 C CA . HIS A 1 99 ? -8.762 -4.597 0.819 1.00 97.88 99 HIS A CA 1
ATOM 771 C C . HIS A 1 99 ? -9.464 -3.247 0.579 1.00 97.88 99 HIS A C 1
ATOM 773 O O . HIS A 1 99 ? -10.402 -3.172 -0.214 1.00 97.88 99 HIS A O 1
ATOM 779 N N . ARG A 1 100 ? -9.028 -2.164 1.242 1.00 96.94 100 ARG A N 1
ATOM 780 C CA . ARG A 1 100 ? -9.588 -0.804 1.111 1.00 96.94 100 ARG A CA 1
ATOM 781 C C . ARG A 1 100 ? -8.490 0.242 0.884 1.00 96.94 100 ARG A C 1
ATOM 783 O O . ARG A 1 100 ? -8.412 1.237 1.613 1.00 96.94 100 ARG A O 1
ATOM 790 N N . PRO A 1 101 ? -7.680 0.113 -0.178 1.00 92.88 101 PRO A N 1
ATOM 791 C CA . PRO A 1 101 ? -6.511 0.967 -0.377 1.00 92.88 101 PRO A CA 1
ATOM 792 C C . PRO A 1 101 ? -6.867 2.431 -0.672 1.00 92.88 101 PRO A C 1
ATOM 794 O O . PRO A 1 101 ? -6.017 3.313 -0.545 1.00 92.88 101 PRO A O 1
ATOM 797 N N . ALA A 1 102 ? -8.136 2.727 -0.977 1.00 94.12 102 ALA A N 1
ATOM 798 C CA . ALA A 1 102 ? -8.659 4.090 -1.021 1.00 94.12 102 ALA A CA 1
ATOM 799 C C . ALA A 1 102 ? -8.387 4.872 0.280 1.00 94.12 102 ALA A C 1
ATOM 801 O O . ALA A 1 102 ? -8.129 6.076 0.209 1.00 94.12 102 ALA A O 1
ATOM 802 N N . LEU A 1 103 ? -8.347 4.207 1.443 1.00 95.56 103 LEU A N 1
ATOM 803 C CA . LEU A 1 103 ? -7.973 4.824 2.723 1.00 95.56 103 LEU A CA 1
ATOM 804 C C . LEU A 1 103 ? -6.593 5.490 2.657 1.00 95.56 103 LEU A C 1
ATOM 806 O O . LEU A 1 103 ? -6.400 6.593 3.162 1.00 95.56 103 LEU A O 1
ATOM 810 N N . LEU A 1 104 ? -5.647 4.880 1.942 1.00 96.25 104 LEU A N 1
ATOM 811 C CA . LEU A 1 104 ? -4.291 5.402 1.782 1.00 96.25 104 LEU A CA 1
ATOM 812 C C . LEU A 1 104 ? -4.246 6.628 0.862 1.00 96.25 104 LEU A C 1
ATOM 814 O O . LEU A 1 104 ? -3.276 7.388 0.889 1.00 96.25 1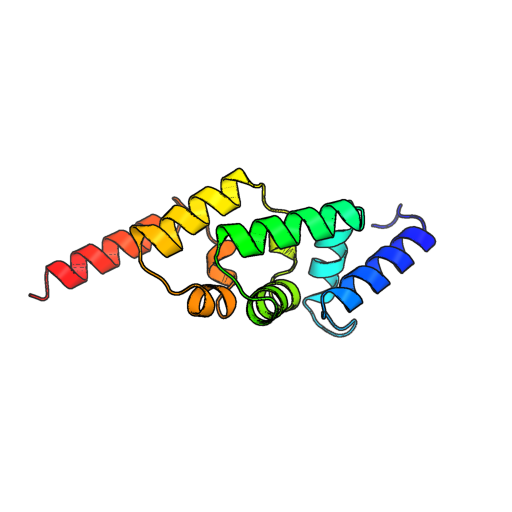04 LEU A O 1
ATOM 818 N N . SER A 1 105 ? -5.275 6.844 0.041 1.00 94.75 105 SER A N 1
ATOM 819 C CA . SER A 1 105 ? -5.362 7.986 -0.874 1.00 94.75 105 SER A CA 1
ATOM 820 C C . SER A 1 105 ? -5.882 9.262 -0.206 1.00 94.75 105 SER A C 1
ATOM 822 O O . SER A 1 105 ? -5.530 10.359 -0.635 1.00 94.75 105 SER A O 1
ATOM 824 N N . TYR A 1 106 ? -6.680 9.140 0.856 1.00 95.75 106 TYR A N 1
ATOM 825 C CA . TYR A 1 106 ? -7.380 10.269 1.466 1.00 95.75 106 TYR A CA 1
ATOM 826 C C . TYR A 1 106 ? -6.451 11.225 2.217 1.00 95.75 106 TYR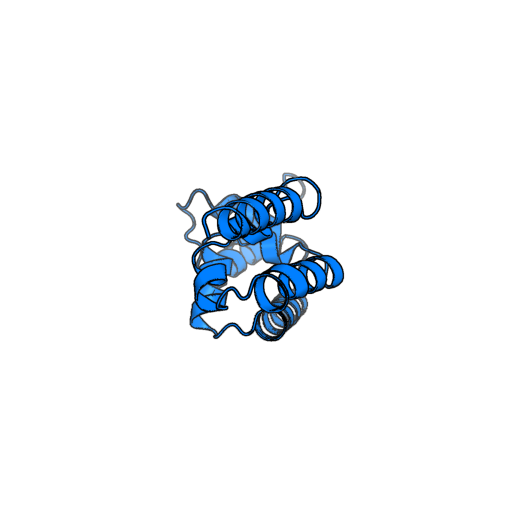 A C 1
ATOM 828 O O . TYR A 1 106 ? -5.398 10.829 2.713 1.00 95.75 106 TYR A O 1
ATOM 836 N N . SER A 1 107 ? -6.831 12.500 2.317 1.00 95.94 107 SER A N 1
ATOM 837 C CA . SER A 1 107 ? -6.115 13.462 3.163 1.00 95.94 107 SER A CA 1
ATOM 838 C C . SER A 1 107 ? -6.189 13.034 4.633 1.00 95.94 107 SER A C 1
ATOM 840 O O . SER A 1 107 ? -7.264 12.646 5.094 1.00 95.94 107 SER A O 1
ATOM 842 N N . MET A 1 108 ? -5.060 13.106 5.348 1.00 96.19 108 MET A N 1
ATOM 843 C CA . MET A 1 108 ? -5.004 12.816 6.787 1.00 96.19 108 MET A CA 1
ATOM 844 C C . MET A 1 108 ? -5.871 13.818 7.549 1.00 96.19 108 MET A C 1
ATOM 846 O O . MET A 1 108 ? -6.891 13.437 8.118 1.00 96.19 108 MET A O 1
ATOM 850 N N . GLU A 1 109 ? -5.539 15.102 7.423 1.00 96.44 109 GLU A N 1
ATOM 851 C CA . GLU A 1 109 ? -6.213 16.189 8.142 1.00 96.44 109 GLU A CA 1
ATOM 852 C C . GLU A 1 109 ? -7.530 16.618 7.493 1.00 96.44 109 GLU A C 1
ATOM 854 O O . GLU A 1 109 ? -8.422 17.114 8.161 1.00 96.44 109 GLU A O 1
ATOM 859 N N . GLY A 1 110 ? -7.687 16.411 6.183 1.00 97.06 110 GLY A N 1
ATOM 860 C CA . GLY A 1 110 ? -8.886 16.846 5.461 1.00 97.06 110 GLY A CA 1
ATOM 861 C C . GLY A 1 110 ? -10.004 15.806 5.407 1.00 97.06 110 GLY A C 1
ATOM 862 O O . GLY A 1 110 ? -11.105 16.120 4.958 1.00 97.06 110 GLY A O 1
ATOM 863 N N . ARG A 1 111 ? -9.738 14.541 5.769 1.00 96.56 111 ARG A N 1
ATOM 864 C CA . ARG A 1 111 ? -10.752 13.481 5.647 1.00 96.56 111 ARG A CA 1
ATOM 865 C C . ARG A 1 111 ? -10.635 12.366 6.673 1.00 96.56 111 ARG A C 1
ATOM 867 O O . ARG A 1 111 ? -11.656 12.023 7.255 1.00 96.56 111 ARG A O 1
ATOM 874 N N . LEU A 1 112 ? -9.455 11.771 6.854 1.00 96.88 112 LEU A N 1
ATOM 875 C CA . LEU A 1 112 ? -9.308 10.584 7.703 1.00 96.88 112 LEU A CA 1
ATOM 876 C C . LEU A 1 112 ? -9.540 10.917 9.179 1.00 96.88 112 LEU A C 1
ATOM 878 O O . LEU A 1 112 ? -10.492 10.408 9.765 1.00 96.88 112 LEU A O 1
ATOM 882 N N . ARG A 1 113 ? -8.731 11.819 9.745 1.00 97.56 113 ARG A N 1
ATOM 883 C CA . ARG A 1 113 ? -8.833 12.231 11.151 1.00 97.56 113 ARG A CA 1
ATOM 884 C C . ARG A 1 113 ? -10.177 12.876 11.493 1.00 97.56 113 ARG A C 1
ATOM 886 O O . ARG A 1 113 ? -10.813 12.393 12.426 1.00 97.56 113 ARG A O 1
ATOM 893 N N . PRO A 1 114 ? -10.688 13.865 10.727 1.00 98.00 114 PRO A N 1
ATOM 894 C CA . PRO A 1 114 ? -11.970 14.487 11.055 1.00 98.00 114 PRO A CA 1
ATOM 895 C C . PRO A 1 114 ? -13.120 13.483 11.134 1.00 98.00 114 PRO A C 1
ATOM 897 O O . PRO A 1 114 ? -13.912 13.514 12.069 1.00 98.00 114 PRO A O 1
ATOM 900 N N . ARG A 1 115 ? -13.202 12.549 10.175 1.00 96.75 115 ARG A N 1
ATOM 901 C CA . ARG A 1 115 ? -14.280 11.551 10.163 1.00 96.75 115 ARG A CA 1
ATOM 902 C C . ARG A 1 115 ? -14.134 10.539 11.288 1.00 96.75 115 ARG A C 1
ATOM 904 O O . ARG A 1 115 ? -15.142 10.151 11.865 1.00 96.75 115 ARG A O 1
ATOM 911 N N . TYR A 1 116 ? -12.908 10.121 11.593 1.00 97.12 116 TYR A N 1
ATOM 912 C CA . TYR A 1 116 ? -12.659 9.215 12.707 1.00 97.12 116 TYR A CA 1
ATOM 913 C C . TYR A 1 116 ? -13.102 9.829 14.036 1.00 97.12 116 TYR A C 1
ATOM 915 O O . TYR A 1 116 ? -13.898 9.208 14.732 1.00 97.12 116 TYR A O 1
ATOM 923 N N . TYR A 1 117 ? -12.666 11.052 14.355 1.00 97.06 117 TYR A N 1
ATOM 924 C CA . TYR A 1 117 ? -13.002 11.670 15.640 1.00 97.06 117 TYR A CA 1
ATOM 925 C C . TYR A 1 117 ? -14.491 11.991 15.780 1.00 97.06 117 TYR A C 1
ATOM 927 O O . TYR A 1 117 ? -15.031 11.813 16.864 1.00 97.06 117 TYR A O 1
ATOM 935 N N . VAL A 1 118 ? -15.181 12.370 14.696 1.00 97.19 118 VAL A N 1
ATOM 936 C CA . VAL A 1 118 ? -16.648 12.517 14.721 1.00 97.19 118 VAL A CA 1
ATOM 937 C C . VAL A 1 118 ? -17.328 11.182 15.031 1.00 97.19 118 VAL A C 1
ATOM 939 O O . VAL A 1 118 ? -18.182 11.126 15.908 1.00 97.19 118 VAL A O 1
ATOM 942 N N . ILE A 1 119 ? -16.944 10.092 14.355 1.00 96.00 119 ILE A N 1
ATOM 943 C CA . ILE A 1 119 ? -17.533 8.765 14.610 1.00 96.00 119 ILE A CA 1
ATOM 944 C C . ILE A 1 119 ? -17.212 8.286 16.030 1.00 96.00 119 ILE A C 1
ATOM 946 O O . ILE A 1 119 ? -18.078 7.710 16.681 1.00 96.00 119 ILE A O 1
ATOM 950 N N . LYS A 1 120 ? -15.982 8.510 16.504 1.00 95.88 120 LYS A N 1
ATOM 951 C CA . LYS A 1 120 ? -15.557 8.159 17.860 1.00 95.88 120 LYS A CA 1
ATOM 952 C C . LYS A 1 120 ? -16.408 8.887 18.903 1.00 95.88 120 LYS A C 1
ATOM 954 O O . LYS A 1 120 ? -16.989 8.229 19.752 1.00 95.88 120 LYS A O 1
ATOM 959 N N . PHE A 1 121 ? -16.554 10.205 18.762 1.00 96.44 121 PHE A N 1
ATOM 960 C CA . PHE A 1 121 ? -17.382 11.028 19.641 1.00 96.44 121 PHE A CA 1
ATOM 961 C C . PHE A 1 121 ? -18.841 10.556 19.673 1.00 96.44 121 PHE A C 1
ATOM 963 O O . PHE A 1 121 ? -19.383 10.342 20.748 1.00 96.44 121 PHE A O 1
ATOM 970 N N . LEU A 1 122 ? -19.462 10.323 18.510 1.00 96.50 122 LEU A N 1
ATOM 971 C CA . LEU A 1 122 ? -20.853 9.855 18.447 1.00 96.50 122 LEU A CA 1
ATOM 972 C C . LEU A 1 122 ? -21.042 8.499 19.142 1.00 96.50 122 LEU A C 1
ATOM 974 O O . LEU A 1 122 ? -21.979 8.332 19.910 1.00 96.50 122 LEU A O 1
ATOM 978 N N . LYS A 1 123 ? -20.117 7.553 18.938 1.00 93.75 123 LYS A N 1
ATOM 979 C CA . LYS A 1 123 ? -20.164 6.243 19.608 1.00 93.75 123 LYS A CA 1
ATOM 980 C C . LYS A 1 123 ? -20.011 6.329 21.124 1.00 93.75 123 LYS A C 1
ATOM 982 O O . LYS A 1 123 ? -20.522 5.468 21.823 1.00 93.75 123 LYS A O 1
ATOM 987 N N . GLU A 1 124 ? -19.273 7.318 21.614 1.00 93.56 124 GLU A N 1
ATOM 988 C CA . GLU A 1 124 ? -19.108 7.566 23.048 1.00 93.56 124 GLU A CA 1
ATOM 989 C C . GLU A 1 124 ? -20.344 8.253 23.661 1.00 93.56 124 GLU A C 1
ATOM 991 O O . GLU A 1 124 ? -20.530 8.167 24.870 1.00 93.56 124 GLU A O 1
ATOM 996 N N . MET A 1 125 ? -21.196 8.897 22.848 1.00 83.06 125 MET A N 1
ATOM 997 C CA . MET A 1 125 ? -22.462 9.511 23.283 1.00 83.06 125 MET A CA 1
ATOM 998 C C . MET A 1 125 ? -23.663 8.556 23.278 1.00 83.06 125 MET A C 1
ATOM 1000 O O . MET A 1 125 ? -24.626 8.817 23.989 1.00 83.06 125 MET A O 1
ATOM 1004 N N . ASP A 1 126 ? -23.625 7.481 22.486 1.00 68.00 126 ASP A N 1
ATOM 1005 C CA . ASP A 1 126 ? -24.687 6.460 22.418 1.00 68.00 126 ASP A CA 1
ATOM 1006 C C . ASP A 1 126 ? -24.621 5.433 23.584 1.00 68.00 126 ASP A C 1
ATOM 1008 O O . ASP A 1 126 ? -25.235 4.365 23.504 1.00 68.00 126 ASP A O 1
ATOM 1012 N N . CYS A 1 127 ? -23.876 5.744 24.655 1.00 51.88 127 CYS A N 1
ATOM 1013 C CA . CYS A 1 127 ? -23.723 4.950 25.882 1.00 51.88 127 CYS A CA 1
ATOM 1014 C C . CYS A 1 127 ? -24.502 5.550 27.060 1.00 51.88 127 CYS A C 1
ATOM 1016 O O . CYS A 1 127 ? -24.400 6.779 27.274 1.00 51.88 127 CYS A O 1
#

Secondary structure (DSSP, 8-state):
-TTS-HHHHHHHHHHHHHTT--TTSTTHHHHHHHHTT--HHHHHHHHHHHHHHHT--HHHHHHHHHH-GGGGGS-HHHHHHHHIIIIIIT---HHHHHT-THHHHS-IIIIIHHHHHHHHHHHHH--

Sequence (127 aa):
MLTTNPERVRAMVACAERLGVPRGAGMFRHALQAVAFLTEEKIAARLDYLKNTFGWSDAEASIVLRTYPSVLRKSKESLKHRSEFLVSEVGLEPAYIAHRPALLSYSMEGRLRPRYYVIKFLKEMDC

pLDDT: mean 94.0, std 7.36, range [51.88, 98.44]

Foldseek 3Di:
DVPDDPVLQVVLQVQLVVLVADPPDPCSVVSSVLCSPDDPVLQVVLLVLLCVLLVDDPVLSSLCCRVPVNSSVDDSVLSNVLNCCVCVVVNDHSSNCSNVVVSSVDDPVPPVVVVSVVVVVVVVVVD

InterPro domains:
  IPR003690 Transcription termination factor, mitochondrial/chloroplastic [PF02536] (38-121)
  IPR003690 Transcription termination factor, mitochondrial/chloroplastic [PTHR13068] (3-123)
  IPR003690 Transcription termination factor, mitochondrial/chloroplastic [SM00733] (62-93)
  IPR003690 Transcription termination factor, mitochondrial/chloroplastic [SM00733] (94-126)
  IPR038538 MTERF superfamily, mitochondrial/chloroplastic [G3DSA:1.25.70.10] (1-127)